Protein AF-A0A316JUM9-F1 (afdb_monomer_lite)

Structure (mmCIF, N/CA/C/O backbone):
data_AF-A0A316JUM9-F1
#
_entry.id   AF-A0A316JUM9-F1
#
loop_
_atom_site.group_PDB
_atom_site.id
_atom_site.type_symbol
_atom_site.label_atom_id
_atom_site.label_alt_id
_atom_site.label_comp_id
_atom_site.label_asym_id
_atom_site.label_entity_id
_atom_site.label_seq_id
_atom_site.pdbx_PDB_ins_code
_atom_site.Cartn_x
_atom_site.Cartn_y
_atom_site.Cartn_z
_atom_site.occupancy
_atom_site.B_iso_or_equiv
_atom_site.auth_seq_id
_atom_site.auth_comp_id
_atom_site.auth_asym_id
_atom_site.auth_atom_id
_atom_site.pdbx_PDB_model_num
ATOM 1 N N . MET A 1 1 ? -4.474 -27.874 5.817 1.00 37.19 1 MET A N 1
ATOM 2 C CA . MET A 1 1 ? -4.603 -26.544 6.450 1.00 37.19 1 MET A CA 1
ATOM 3 C C . MET A 1 1 ? -6.066 -26.352 6.806 1.00 37.19 1 MET A C 1
ATOM 5 O O . MET A 1 1 ? -6.899 -26.648 5.956 1.00 37.19 1 MET A O 1
ATOM 9 N N . SER A 1 2 ? -6.393 -25.981 8.045 1.00 61.47 2 SER A N 1
ATOM 10 C CA . SER A 1 2 ? -7.781 -25.708 8.437 1.00 61.47 2 SER A CA 1
ATOM 11 C C . SER A 1 2 ? -8.273 -24.423 7.770 1.00 61.47 2 SER A C 1
ATOM 13 O O . SER A 1 2 ? -7.495 -23.506 7.506 1.00 61.47 2 SER A O 1
ATOM 15 N N . LYS A 1 3 ? -9.569 -24.380 7.456 1.00 54.72 3 LYS A N 1
ATOM 16 C CA . LYS A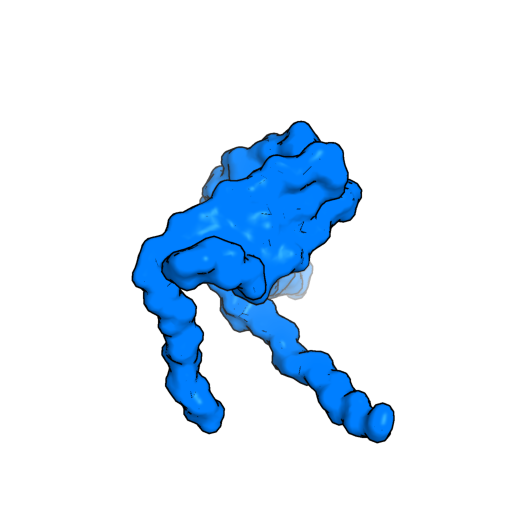 1 3 ? -10.241 -23.177 6.959 1.00 54.72 3 LYS A CA 1
ATOM 17 C C . LYS A 1 3 ? -10.107 -22.076 8.027 1.00 54.72 3 LYS A C 1
ATOM 19 O O . LYS A 1 3 ? -10.311 -22.394 9.196 1.00 54.72 3 LYS A O 1
ATOM 24 N N . PRO A 1 4 ? -9.756 -20.827 7.676 1.00 48.94 4 PRO A N 1
ATOM 25 C CA . PRO A 1 4 ? -9.705 -19.750 8.657 1.00 48.94 4 PRO A CA 1
ATOM 26 C C . PRO A 1 4 ? -11.095 -19.541 9.266 1.00 48.94 4 PRO A C 1
ATOM 28 O O . PRO A 1 4 ? -12.075 -19.330 8.548 1.00 48.94 4 PRO A O 1
ATOM 31 N N . GLU A 1 5 ? -11.171 -19.644 10.590 1.00 65.50 5 GLU A N 1
ATOM 32 C CA . GLU A 1 5 ? -12.371 -19.353 11.366 1.00 65.50 5 GLU A CA 1
ATOM 33 C C . GLU A 1 5 ? -12.330 -17.878 11.765 1.00 65.50 5 GLU A C 1
ATOM 35 O O . GLU A 1 5 ? -11.403 -17.419 12.431 1.00 65.50 5 GLU A O 1
ATOM 40 N N . PHE A 1 6 ? -13.315 -17.114 11.300 1.00 66.81 6 PHE A N 1
ATOM 41 C CA . PHE A 1 6 ? -13.489 -15.726 11.709 1.00 66.81 6 PHE A CA 1
ATOM 42 C C . PHE A 1 6 ? -14.141 -15.701 13.088 1.00 66.81 6 PHE A C 1
ATOM 44 O O . PHE A 1 6 ? -15.133 -16.398 13.307 1.00 66.81 6 PHE A O 1
ATOM 51 N N . THR A 1 7 ? -13.632 -14.875 14.002 1.00 69.50 7 THR A N 1
ATOM 52 C CA . THR A 1 7 ? -14.312 -14.641 15.279 1.00 69.50 7 THR A CA 1
ATOM 53 C C . THR A 1 7 ? -15.686 -14.012 14.992 1.00 69.50 7 THR A C 1
ATOM 55 O O . THR A 1 7 ? -15.760 -13.018 14.276 1.00 69.50 7 THR A O 1
ATOM 58 N N . PRO A 1 8 ? -16.809 -14.548 15.480 1.00 69.81 8 PRO A N 1
ATOM 59 C CA . PRO A 1 8 ? -18.098 -13.884 15.306 1.00 69.81 8 PRO A CA 1
ATOM 60 C C . PRO A 1 8 ? -18.127 -12.555 16.082 1.00 69.81 8 PRO A C 1
ATOM 62 O O . PRO A 1 8 ? -17.553 -12.455 17.169 1.00 69.81 8 PRO A O 1
ATOM 65 N N . GLY A 1 9 ? -18.742 -11.518 15.508 1.00 71.00 9 GLY A N 1
ATOM 66 C CA . GLY A 1 9 ? -19.056 -10.270 16.217 1.00 71.00 9 GLY A CA 1
ATOM 67 C C . GLY A 1 9 ? -20.304 -10.416 17.105 1.00 71.00 9 GLY A C 1
ATOM 68 O O . GLY A 1 9 ? -20.955 -11.456 17.045 1.00 71.00 9 GLY A O 1
ATOM 69 N N . PRO A 1 10 ? -20.689 -9.383 17.879 1.00 81.69 10 PRO A N 1
ATOM 70 C CA . PRO A 1 10 ? -20.146 -8.026 17.880 1.00 81.69 10 PRO A CA 1
ATOM 71 C C . PRO A 1 10 ? -18.812 -7.914 18.623 1.00 81.69 10 PRO A C 1
ATOM 73 O O . PRO A 1 10 ? -18.594 -8.542 19.657 1.00 81.69 10 PRO A O 1
ATOM 76 N N . TRP A 1 11 ? -17.930 -7.061 18.106 1.00 84.88 11 TRP A N 1
ATOM 77 C CA . TRP A 1 11 ? -16.678 -6.715 18.770 1.00 84.88 11 TRP A CA 1
ATOM 78 C C . TRP A 1 11 ? -16.715 -5.285 19.281 1.00 84.88 11 TRP A C 1
ATOM 80 O O . TRP A 1 11 ? -17.365 -4.413 18.705 1.00 84.88 11 TRP A O 1
ATOM 90 N N . SER A 1 12 ? -15.952 -5.032 20.333 1.00 85.50 12 SER A N 1
ATOM 91 C CA . SER A 1 12 ? -15.628 -3.678 20.767 1.00 85.50 12 SER A CA 1
ATOM 92 C C . SER A 1 12 ? -14.134 -3.563 21.015 1.00 85.50 12 SER A C 1
ATOM 94 O O . SER A 1 12 ? -13.439 -4.568 21.168 1.00 85.50 12 SER A O 1
ATOM 96 N N . PHE A 1 13 ? -13.625 -2.336 21.042 1.00 85.50 13 PHE A N 1
ATOM 97 C CA . PHE A 1 13 ? -12.248 -2.086 21.433 1.00 85.50 13 PHE A CA 1
ATOM 98 C C . PHE A 1 13 ? -12.183 -1.032 22.532 1.00 85.50 13 PHE A C 1
ATOM 100 O O . PHE A 1 13 ? -13.060 -0.174 22.652 1.00 85.50 13 PHE A O 1
ATOM 107 N N . ARG A 1 14 ? -11.124 -1.097 23.337 1.00 84.94 14 ARG A N 1
ATOM 108 C CA . ARG A 1 14 ? -10.787 -0.086 24.337 1.00 84.94 14 ARG A CA 1
ATOM 109 C C . ARG A 1 14 ? -9.340 0.323 24.157 1.00 84.94 14 ARG A C 1
ATOM 111 O O . ARG A 1 14 ? -8.443 -0.512 24.220 1.00 84.94 14 ARG A O 1
ATOM 118 N N . GLN A 1 15 ? -9.125 1.619 23.983 1.00 82.69 15 GLN A N 1
ATOM 119 C CA . GLN A 1 15 ? -7.798 2.199 24.087 1.00 82.69 15 GLN A CA 1
ATOM 120 C C . GLN A 1 15 ? -7.509 2.508 25.557 1.00 82.69 15 GLN A C 1
ATOM 122 O O . GLN A 1 15 ? -8.252 3.239 26.214 1.00 82.69 15 GLN A O 1
ATOM 127 N N . ASN A 1 16 ? -6.439 1.929 26.083 1.00 81.94 16 ASN A N 1
ATOM 128 C CA . ASN A 1 16 ? -6.007 2.144 27.453 1.00 81.94 16 ASN A CA 1
ATOM 129 C C . ASN A 1 16 ? -5.042 3.334 27.539 1.00 81.94 16 ASN A C 1
ATOM 131 O O . ASN A 1 16 ? -4.399 3.723 26.565 1.00 81.94 16 ASN A O 1
ATOM 135 N N . ARG A 1 17 ? -4.890 3.901 28.743 1.00 77.81 17 ARG A N 1
ATOM 136 C CA . ARG A 1 17 ? -3.965 5.027 29.003 1.00 77.81 17 ARG A CA 1
ATOM 137 C C . ARG A 1 17 ? -2.501 4.692 28.721 1.00 77.81 17 ARG A C 1
ATOM 139 O O . ARG A 1 17 ? -1.688 5.585 28.538 1.00 77.81 17 ARG A O 1
ATOM 146 N N . ASN A 1 18 ? -2.180 3.407 28.708 1.00 75.81 18 ASN A N 1
ATOM 147 C CA . ASN A 1 18 ? -0.870 2.872 28.381 1.00 75.81 18 ASN A CA 1
ATOM 148 C C . ASN A 1 18 ? -0.717 2.631 26.861 1.00 75.81 18 ASN A C 1
ATOM 150 O O . ASN A 1 18 ? 0.128 1.855 26.448 1.00 75.81 18 ASN A O 1
ATOM 154 N N . CYS A 1 19 ? -1.573 3.222 26.024 1.00 70.25 19 CYS A N 1
ATOM 155 C CA . CYS A 1 19 ? -1.592 3.013 24.577 1.00 70.25 19 CYS A CA 1
ATOM 156 C C . CYS A 1 19 ? -1.795 1.552 24.139 1.00 70.25 19 CYS A C 1
ATOM 158 O O . CYS A 1 19 ? -1.584 1.242 22.975 1.00 70.25 19 CYS A O 1
ATOM 160 N N . SER A 1 20 ? -2.217 0.629 25.006 1.00 80.44 20 SER A N 1
ATOM 161 C CA . SER A 1 20 ? -2.637 -0.687 24.529 1.00 80.44 20 SER A CA 1
ATOM 162 C C . SER A 1 20 ? -4.055 -0.614 23.961 1.00 80.44 20 SER A C 1
ATOM 164 O O . SER A 1 20 ? -4.891 0.163 24.435 1.00 80.44 20 SER A O 1
ATOM 166 N N . LEU A 1 21 ? -4.323 -1.419 22.936 1.00 83.50 21 LEU A N 1
ATOM 167 C CA . LEU A 1 21 ? -5.651 -1.611 22.371 1.00 83.50 21 LEU A CA 1
ATOM 168 C C . LEU A 1 21 ? -6.153 -3.000 22.770 1.00 83.50 21 LEU A C 1
ATOM 170 O O . LEU A 1 21 ? -5.592 -4.012 22.350 1.00 83.50 21 LEU A O 1
ATOM 174 N N . ASP A 1 22 ? -7.194 -3.048 23.591 1.00 86.94 22 ASP A N 1
ATOM 175 C CA . ASP A 1 22 ? -7.878 -4.293 23.927 1.00 86.94 22 ASP A CA 1
ATOM 176 C C . ASP A 1 22 ? -9.048 -4.503 22.969 1.00 86.94 22 ASP A C 1
ATOM 178 O O . ASP A 1 22 ? -9.890 -3.616 22.835 1.00 86.94 22 ASP A O 1
ATOM 182 N N . PHE A 1 23 ? -9.130 -5.678 22.348 1.00 85.38 23 PHE A N 1
ATOM 183 C CA . PHE A 1 23 ? -10.313 -6.117 21.607 1.00 85.38 23 PHE A CA 1
ATOM 184 C C . PHE A 1 23 ? -11.148 -7.054 22.473 1.00 85.38 23 PHE A C 1
ATOM 186 O O . PHE A 1 23 ? -10.614 -7.984 23.083 1.00 85.38 23 PHE A O 1
ATOM 193 N N . PHE A 1 24 ? -12.458 -6.842 22.486 1.00 87.69 24 PHE A N 1
ATOM 194 C CA . PHE A 1 24 ? -13.417 -7.656 23.220 1.00 87.69 24 PHE A CA 1
ATOM 195 C C . PHE A 1 24 ? -14.419 -8.293 22.267 1.00 87.69 24 PHE A C 1
ATOM 197 O O . PHE A 1 24 ? -14.902 -7.637 21.342 1.00 87.69 24 PHE A O 1
ATOM 204 N N . GLY A 1 25 ? -14.733 -9.559 22.520 1.00 85.88 25 GLY A N 1
ATOM 205 C CA . GLY A 1 25 ? -15.827 -10.276 21.880 1.00 85.88 25 GLY A CA 1
ATOM 206 C C . GLY A 1 25 ? -17.155 -10.053 22.596 1.00 85.88 25 GLY A C 1
ATOM 207 O O . GLY A 1 25 ? -17.250 -9.290 23.566 1.00 85.88 25 GLY A O 1
ATOM 208 N N . GLU A 1 26 ? -18.178 -10.761 22.132 1.00 80.81 26 GLU A N 1
ATOM 209 C CA . GLU A 1 26 ? -19.488 -10.786 22.774 1.00 80.81 26 GLU A CA 1
ATOM 210 C C . GLU A 1 26 ? -19.365 -11.212 24.251 1.00 80.81 26 GLU A C 1
ATOM 212 O O . GLU A 1 26 ? -18.592 -12.103 24.602 1.00 80.81 26 GLU A O 1
ATOM 217 N N . GLY A 1 27 ? -20.063 -10.515 25.152 1.00 79.75 27 GLY A N 1
ATOM 218 C CA . GLY A 1 27 ? -19.973 -10.762 26.598 1.00 79.75 27 GLY A CA 1
ATOM 219 C C . GLY A 1 27 ? -18.734 -10.178 27.295 1.00 79.75 27 GLY A C 1
ATOM 220 O O . GLY A 1 27 ? -18.554 -10.397 28.490 1.00 79.75 27 GLY A O 1
ATOM 221 N N . GLY A 1 28 ? -17.890 -9.410 26.593 1.00 80.25 28 GLY A N 1
ATOM 222 C CA . GLY A 1 28 ? -16.752 -8.708 27.202 1.00 80.25 28 GLY A CA 1
ATOM 223 C C . GLY A 1 28 ? -15.508 -9.576 27.412 1.00 80.25 28 GLY A C 1
ATOM 224 O O . GLY A 1 28 ? -14.586 -9.168 28.120 1.00 80.25 28 GLY A O 1
ATOM 225 N N . GLN A 1 29 ? -15.447 -10.757 26.789 1.00 82.81 29 GLN A N 1
ATOM 226 C CA . GLN A 1 29 ? -14.236 -11.575 26.754 1.00 82.81 29 GLN A CA 1
ATOM 227 C C . GLN A 1 29 ? -13.125 -10.828 26.004 1.00 82.81 29 GLN A C 1
ATOM 229 O O . GLN A 1 29 ? -13.315 -10.429 24.857 1.00 82.81 29 GLN A O 1
ATOM 234 N N . ARG A 1 30 ? -11.942 -10.681 26.614 1.00 81.50 30 ARG A N 1
ATOM 235 C CA . ARG A 1 30 ? -10.772 -10.105 25.932 1.00 81.50 30 ARG A CA 1
ATOM 236 C C . ARG A 1 30 ? -10.224 -11.096 24.900 1.00 81.50 30 ARG A C 1
ATOM 238 O O . ARG A 1 30 ? -9.784 -12.181 25.273 1.00 81.50 30 ARG A O 1
ATOM 245 N N . LEU A 1 31 ? -10.228 -10.703 23.629 1.00 81.31 31 LEU A N 1
ATOM 246 C CA . LEU A 1 31 ? -9.750 -11.502 22.498 1.00 81.31 31 LEU A CA 1
ATOM 247 C C . LEU A 1 31 ? -8.256 -11.281 22.238 1.00 81.31 31 LEU A C 1
ATOM 249 O O . LEU A 1 31 ? -7.512 -12.237 22.049 1.00 81.31 31 LEU A O 1
ATOM 253 N N . VAL A 1 32 ? -7.816 -10.019 22.232 1.00 79.44 32 VAL A N 1
ATOM 254 C CA . VAL A 1 32 ? -6.443 -9.624 21.876 1.00 79.44 32 VAL A CA 1
ATOM 255 C C . VAL A 1 32 ? -6.025 -8.404 22.697 1.00 79.44 32 VAL A C 1
ATOM 257 O O . VAL A 1 32 ? -6.827 -7.494 22.904 1.00 79.44 32 VAL A O 1
ATOM 260 N N . LEU A 1 33 ? -4.760 -8.385 23.126 1.00 71.88 33 LEU A N 1
ATOM 261 C CA . LEU A 1 33 ? -4.063 -7.206 23.643 1.00 71.88 33 LEU A CA 1
ATOM 262 C C . LEU A 1 33 ? -3.048 -6.753 22.584 1.00 71.88 33 LEU A C 1
ATOM 264 O O . LEU A 1 33 ? -2.016 -7.396 22.396 1.00 71.88 33 LEU A O 1
ATOM 268 N N . GLY A 1 34 ? -3.340 -5.660 21.885 1.00 69.44 34 GLY A N 1
ATOM 269 C CA . GLY A 1 34 ? -2.408 -5.016 20.966 1.00 69.44 34 GLY A CA 1
ATOM 270 C C . GLY A 1 34 ? -1.570 -3.990 21.716 1.00 69.44 34 GLY A C 1
ATOM 271 O O . GLY A 1 34 ? -2.103 -2.991 22.192 1.00 69.44 34 GLY A O 1
ATOM 272 N N . ASN A 1 35 ? -0.265 -4.216 21.847 1.00 64.31 35 ASN A N 1
ATOM 273 C CA . ASN A 1 35 ? 0.617 -3.251 22.492 1.00 64.31 35 ASN A CA 1
ATOM 274 C C . ASN A 1 35 ? 1.107 -2.237 21.448 1.00 64.31 35 ASN A C 1
ATOM 276 O O . ASN A 1 35 ? 1.917 -2.598 20.600 1.00 64.31 35 ASN A O 1
ATOM 280 N N . THR A 1 36 ? 0.618 -0.989 21.477 1.00 63.03 36 THR A N 1
ATOM 281 C CA . THR A 1 36 ? 1.033 0.042 20.500 1.00 63.03 36 THR A CA 1
ATOM 282 C C . THR A 1 36 ? 2.088 1.003 21.052 1.00 63.03 36 THR A C 1
ATOM 284 O O . THR A 1 36 ? 2.303 2.077 20.481 1.00 63.03 36 THR A O 1
ATOM 287 N N . PHE A 1 37 ? 2.738 0.668 22.175 1.00 54.06 37 PHE A N 1
ATOM 288 C CA . PHE A 1 37 ? 3.858 1.463 22.673 1.00 54.06 37 PHE A CA 1
ATOM 289 C C . PHE A 1 37 ? 4.937 1.551 21.588 1.00 54.06 37 PHE A C 1
ATOM 291 O O . PHE A 1 37 ? 5.360 0.524 21.068 1.00 54.06 37 PHE A O 1
ATOM 298 N N . LEU A 1 38 ? 5.398 2.778 21.318 1.00 52.12 38 LEU A N 1
ATOM 299 C CA . LEU A 1 38 ? 6.473 3.164 20.382 1.00 52.12 38 LEU A CA 1
ATOM 300 C C . LEU A 1 38 ? 6.065 3.557 18.952 1.00 52.12 38 LEU A C 1
ATOM 302 O O . LEU A 1 38 ? 6.933 3.740 18.103 1.00 52.12 38 LEU A O 1
ATOM 306 N N . ILE A 1 39 ? 4.784 3.784 18.673 1.00 55.00 39 ILE A N 1
ATOM 307 C CA . ILE A 1 39 ? 4.374 4.356 17.385 1.00 55.00 39 ILE A CA 1
ATOM 308 C C . ILE A 1 39 ? 4.338 5.883 17.531 1.00 55.00 39 ILE A C 1
ATOM 310 O O . ILE A 1 39 ? 3.445 6.411 18.190 1.00 55.00 39 ILE A O 1
ATOM 314 N N . ASN A 1 40 ? 5.304 6.600 16.944 1.00 60.38 40 ASN A N 1
ATOM 315 C CA . ASN A 1 40 ? 5.190 8.048 16.741 1.00 60.38 40 ASN A CA 1
ATOM 316 C C . ASN A 1 40 ? 3.981 8.289 15.820 1.00 60.38 40 ASN A C 1
ATOM 318 O O . ASN A 1 40 ? 4.078 8.138 14.601 1.00 60.38 40 ASN A O 1
ATOM 322 N N . GLN A 1 41 ? 2.822 8.547 16.431 1.00 57.22 41 GLN A N 1
ATOM 323 C CA . GLN A 1 41 ? 1.530 8.570 15.745 1.00 57.22 41 GLN A CA 1
ATOM 324 C C . GLN A 1 41 ? 1.501 9.632 14.645 1.00 57.22 41 GLN A C 1
ATOM 326 O O . GLN A 1 41 ? 0.966 9.366 13.572 1.00 57.22 41 GLN A O 1
ATOM 331 N N . ASP A 1 42 ? 2.161 10.769 14.866 1.00 58.78 42 ASP A N 1
ATOM 332 C CA . ASP A 1 42 ? 2.198 11.882 13.918 1.00 58.78 42 ASP A CA 1
ATOM 333 C C . ASP A 1 42 ? 3.074 11.561 12.700 1.00 58.78 42 ASP A C 1
ATOM 335 O O . ASP A 1 42 ? 2.648 11.732 11.556 1.00 58.78 42 ASP A O 1
ATOM 339 N N . ALA A 1 43 ? 4.275 11.011 12.922 1.00 59.59 43 ALA A N 1
ATOM 340 C CA . ALA A 1 43 ? 5.156 10.589 11.829 1.00 59.59 43 ALA A CA 1
ATOM 341 C C . ALA A 1 43 ? 4.499 9.503 10.959 1.00 59.59 43 ALA A C 1
ATOM 343 O O . ALA A 1 43 ? 4.601 9.521 9.729 1.00 59.59 43 ALA A O 1
ATOM 344 N N . ASN A 1 44 ? 3.766 8.587 11.593 1.00 65.25 44 ASN A N 1
ATOM 345 C CA . ASN A 1 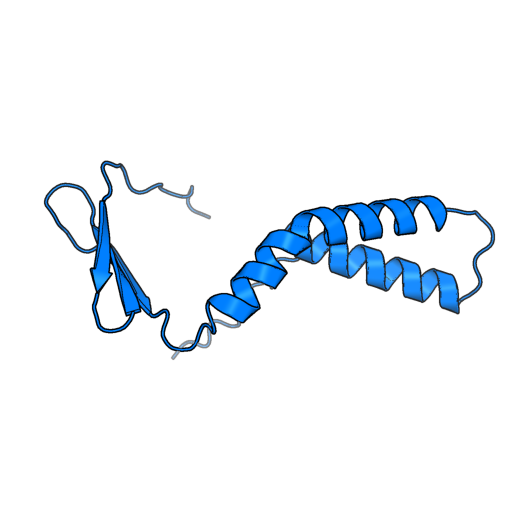44 ? 3.092 7.505 10.890 1.00 65.25 44 ASN A CA 1
ATOM 346 C C . ASN A 1 44 ? 1.799 7.959 10.206 1.00 65.25 44 ASN A C 1
ATOM 348 O O . ASN A 1 44 ? 1.479 7.429 9.146 1.00 65.25 44 ASN A O 1
ATOM 352 N N . ALA A 1 45 ? 1.089 8.958 10.737 1.00 71.69 45 ALA A N 1
ATOM 353 C CA . ALA A 1 45 ? -0.101 9.514 10.096 1.00 71.69 45 ALA A CA 1
ATOM 354 C C . ALA A 1 45 ? 0.226 10.111 8.720 1.00 71.69 45 ALA A C 1
ATOM 356 O O . ALA A 1 45 ? -0.471 9.824 7.745 1.00 71.69 45 ALA A O 1
ATOM 357 N N . HIS A 1 46 ? 1.321 10.871 8.612 1.00 74.44 46 HIS A N 1
ATOM 358 C CA . HIS A 1 46 ? 1.772 11.417 7.330 1.00 74.44 46 HIS A CA 1
ATOM 359 C C . HIS A 1 46 ? 2.159 10.321 6.331 1.00 74.44 46 HIS A C 1
ATOM 361 O O . HIS A 1 46 ? 1.766 10.390 5.166 1.00 74.44 46 HIS A O 1
ATOM 367 N N . LEU A 1 47 ? 2.880 9.287 6.780 1.00 73.44 47 LEU A N 1
ATOM 368 C CA . LEU A 1 47 ? 3.281 8.172 5.921 1.00 73.44 47 LEU A CA 1
ATOM 369 C C . LEU A 1 47 ? 2.074 7.352 5.439 1.00 73.44 47 LEU A C 1
ATOM 371 O O . LEU A 1 47 ? 1.988 7.028 4.258 1.00 73.44 47 LEU A O 1
ATOM 375 N N . ILE A 1 48 ? 1.120 7.063 6.328 1.00 76.69 48 ILE A N 1
ATOM 376 C CA . ILE A 1 48 ? -0.126 6.362 5.990 1.00 76.69 48 ILE A CA 1
ATOM 377 C C . ILE A 1 48 ? -0.948 7.186 4.993 1.00 76.69 48 ILE A C 1
ATOM 379 O O . ILE A 1 48 ? -1.442 6.637 4.011 1.00 76.69 48 ILE A O 1
ATOM 383 N N . ALA A 1 49 ? -1.060 8.501 5.203 1.00 79.62 49 ALA A N 1
ATOM 384 C CA . ALA A 1 49 ? -1.783 9.389 4.296 1.00 79.62 49 ALA A CA 1
ATOM 385 C C . ALA A 1 49 ? -1.121 9.484 2.909 1.00 79.62 49 ALA A C 1
ATOM 387 O O . ALA A 1 49 ? -1.820 9.554 1.897 1.00 79.62 49 ALA A O 1
ATOM 388 N N . ALA A 1 50 ? 0.214 9.455 2.846 1.00 82.75 50 ALA A N 1
ATOM 389 C CA . ALA A 1 50 ? 0.972 9.493 1.597 1.00 82.75 50 ALA A CA 1
ATOM 390 C C . ALA A 1 50 ? 1.059 8.127 0.887 1.00 82.75 50 ALA A C 1
ATOM 392 O O . ALA A 1 50 ? 1.281 8.077 -0.321 1.00 82.75 50 ALA A O 1
ATOM 393 N N . ALA A 1 51 ? 0.873 7.007 1.592 1.00 88.50 51 ALA A N 1
ATOM 394 C CA . ALA A 1 51 ? 1.058 5.670 1.025 1.00 88.50 51 ALA A CA 1
ATOM 395 C C . ALA A 1 51 ? 0.222 5.402 -0.249 1.00 88.50 51 ALA A C 1
ATOM 397 O O . ALA A 1 51 ? 0.787 4.885 -1.216 1.00 88.50 51 ALA A O 1
ATOM 398 N N . PRO A 1 52 ? -1.070 5.791 -0.349 1.00 85.56 52 PRO A N 1
ATOM 399 C CA . PRO A 1 52 ? -1.856 5.563 -1.562 1.00 85.56 52 PRO A CA 1
ATOM 400 C C . PRO A 1 52 ? -1.381 6.358 -2.783 1.00 85.56 52 PRO A C 1
ATOM 402 O O . PRO A 1 52 ? -1.575 5.905 -3.912 1.00 85.56 52 PRO A O 1
ATOM 405 N N . SER A 1 53 ? -0.832 7.564 -2.599 1.00 86.62 53 SER A N 1
ATOM 406 C CA . SER A 1 53 ? -0.283 8.349 -3.712 1.00 86.62 53 SER A CA 1
ATOM 407 C C . SER A 1 53 ? 1.097 7.834 -4.108 1.00 86.62 53 SER A C 1
ATOM 409 O O . SER A 1 53 ? 1.337 7.653 -5.297 1.00 86.62 53 SER A O 1
ATOM 411 N N . LEU A 1 54 ? 1.952 7.493 -3.138 1.00 86.56 54 LEU A N 1
ATOM 412 C CA . LEU A 1 54 ? 3.258 6.873 -3.385 1.00 86.56 54 LEU A CA 1
ATOM 413 C C . LEU A 1 54 ? 3.129 5.550 -4.149 1.00 86.56 54 LEU A C 1
ATOM 415 O O . LEU A 1 54 ? 3.822 5.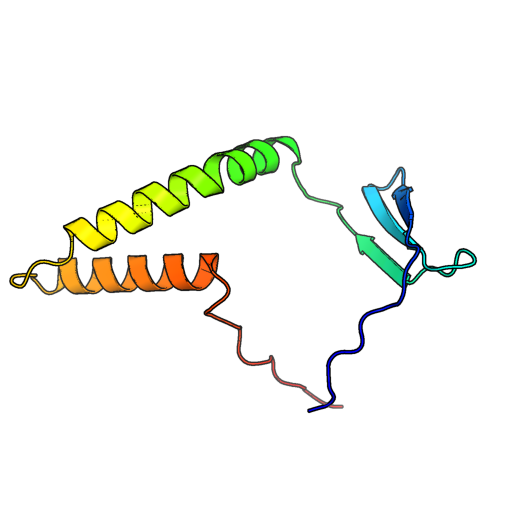350 -5.143 1.00 86.56 54 LEU A O 1
ATOM 419 N N . TYR A 1 55 ? 2.194 4.687 -3.740 1.00 89.69 55 TYR A N 1
ATOM 420 C CA . TYR A 1 55 ? 1.905 3.431 -4.434 1.00 89.69 55 TYR A CA 1
ATOM 421 C C . TYR A 1 55 ? 1.489 3.665 -5.892 1.00 89.69 55 TYR A C 1
ATOM 423 O O . TYR A 1 55 ? 2.011 3.024 -6.801 1.00 89.69 55 TYR A O 1
ATOM 431 N N . ARG A 1 56 ? 0.570 4.613 -6.125 1.00 89.25 56 ARG A N 1
ATOM 432 C CA . ARG A 1 56 ? 0.103 4.959 -7.475 1.00 89.25 56 ARG A CA 1
ATOM 433 C C . ARG A 1 56 ? 1.228 5.510 -8.343 1.00 89.25 56 ARG A C 1
ATOM 435 O O . ARG A 1 56 ? 1.396 5.033 -9.458 1.00 89.25 56 ARG A O 1
ATOM 442 N N . CYS A 1 57 ? 2.014 6.456 -7.832 1.00 92.00 57 CYS A N 1
ATOM 443 C CA . CYS A 1 57 ? 3.154 7.009 -8.563 1.00 92.00 57 CYS A CA 1
ATOM 444 C C . CYS A 1 57 ? 4.145 5.913 -8.962 1.00 92.00 57 CYS A C 1
ATOM 446 O O . CYS A 1 57 ? 4.570 5.868 -10.110 1.00 92.00 57 CYS A O 1
ATO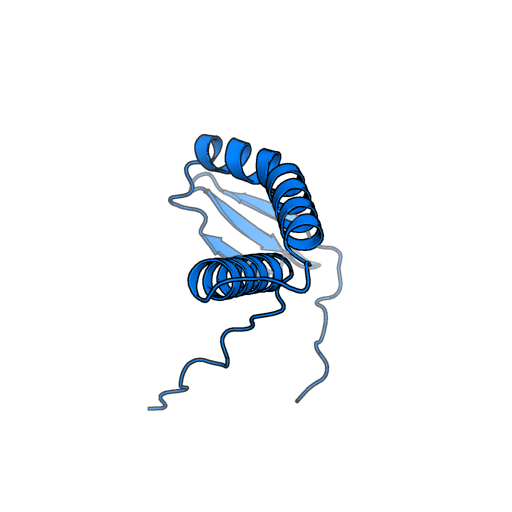M 448 N N . LEU A 1 58 ? 4.472 5.005 -8.040 1.00 91.75 58 LEU A N 1
ATOM 449 C CA . LEU A 1 58 ? 5.417 3.926 -8.305 1.00 91.75 58 LEU A CA 1
ATOM 450 C C . LEU A 1 58 ? 4.889 2.931 -9.353 1.00 91.75 58 LEU A C 1
ATOM 452 O O . LEU A 1 58 ? 5.633 2.519 -10.240 1.00 91.75 58 LEU A O 1
ATOM 456 N N . ALA A 1 59 ? 3.598 2.589 -9.295 1.00 89.69 59 ALA A N 1
ATOM 457 C CA . ALA A 1 59 ? 2.960 1.733 -10.293 1.00 89.69 59 ALA A CA 1
ATOM 458 C C . ALA A 1 59 ? 2.944 2.375 -11.692 1.00 89.69 59 ALA A C 1
ATOM 460 O O . ALA A 1 59 ? 3.165 1.684 -12.682 1.00 89.69 59 ALA A O 1
ATOM 461 N N . GLU A 1 60 ? 2.709 3.686 -11.785 1.00 89.69 60 GLU A N 1
ATOM 462 C CA . GLU A 1 60 ? 2.768 4.405 -13.062 1.00 89.69 60 GLU A CA 1
ATOM 463 C C . GLU A 1 60 ? 4.199 4.493 -13.605 1.00 89.69 60 GLU A C 1
ATOM 465 O O . GLU A 1 60 ? 4.410 4.223 -14.785 1.00 89.69 60 GLU A O 1
ATOM 470 N N . VAL A 1 61 ? 5.195 4.768 -12.754 1.00 89.00 61 VAL A N 1
ATOM 471 C CA . VAL A 1 61 ? 6.614 4.744 -13.153 1.00 89.00 61 VAL A CA 1
ATOM 472 C C . VAL A 1 61 ? 6.989 3.381 -13.730 1.00 89.00 61 VAL A C 1
ATOM 474 O O . VAL A 1 61 ? 7.582 3.321 -14.802 1.00 89.00 61 VAL A O 1
ATOM 477 N N . ARG A 1 62 ? 6.580 2.279 -13.089 1.00 89.81 62 ARG A N 1
ATOM 478 C CA . ARG A 1 62 ? 6.878 0.931 -13.591 1.00 89.81 62 ARG A CA 1
ATOM 479 C C . ARG A 1 62 ? 6.299 0.657 -14.979 1.00 89.81 62 ARG A C 1
ATOM 481 O O . ARG A 1 62 ? 6.967 0.010 -15.779 1.00 89.81 62 ARG A O 1
ATOM 488 N N . LYS A 1 63 ? 5.084 1.144 -15.260 1.00 85.88 63 LYS A N 1
ATOM 489 C CA . LYS A 1 63 ? 4.443 1.023 -16.584 1.00 85.88 63 LYS A CA 1
ATOM 490 C C . LYS A 1 63 ? 5.193 1.805 -17.657 1.00 85.88 63 LYS A C 1
ATOM 492 O O . LYS A 1 63 ? 5.281 1.355 -18.788 1.00 85.88 63 LYS A O 1
ATOM 497 N N . TRP A 1 64 ? 5.698 2.988 -17.314 1.00 81.88 64 TRP A N 1
ATOM 498 C CA . TRP A 1 64 ? 6.515 3.790 -18.229 1.00 81.88 64 TRP A CA 1
ATOM 499 C C . TRP A 1 64 ? 7.860 3.131 -18.500 1.00 81.88 64 TRP A C 1
ATOM 501 O O . TRP A 1 64 ? 8.376 3.202 -19.609 1.00 81.88 64 TRP A O 1
ATOM 511 N N . MET A 1 65 ? 8.399 2.460 -17.486 1.00 83.25 65 MET A N 1
ATOM 512 C CA . MET A 1 65 ? 9.598 1.645 -17.579 1.00 83.25 65 MET A CA 1
ATOM 513 C C . MET A 1 65 ? 9.304 0.237 -18.121 1.00 83.25 65 MET A C 1
ATOM 515 O O . MET A 1 65 ? 9.950 -0.717 -17.711 1.00 83.25 65 MET A O 1
ATOM 519 N N . ASP A 1 66 ? 8.321 0.080 -19.005 1.00 72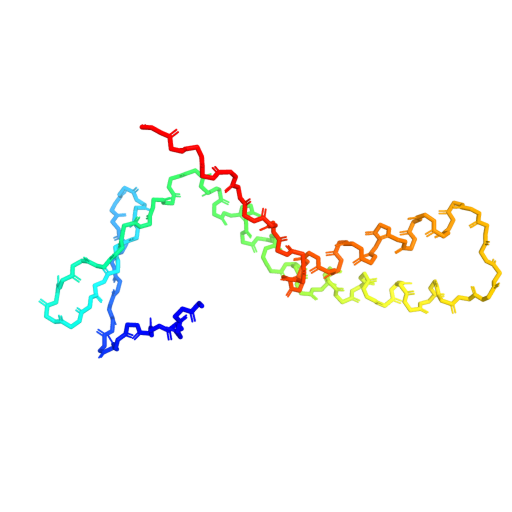.38 66 ASP A N 1
ATOM 520 C CA . ASP A 1 66 ? 8.027 -1.176 -19.701 1.00 72.38 66 ASP A CA 1
ATOM 521 C C . ASP A 1 66 ? 8.291 -0.978 -21.200 1.00 72.38 66 ASP A C 1
ATOM 523 O O . ASP A 1 66 ? 7.381 -0.879 -22.019 1.00 72.38 66 ASP A O 1
ATOM 527 N N . THR A 1 67 ? 9.568 -0.796 -21.546 1.00 71.56 67 THR A N 1
ATOM 528 C CA . THR A 1 67 ? 10.045 -0.616 -22.922 1.00 71.56 67 THR A CA 1
ATOM 529 C C . THR A 1 67 ? 11.060 -1.698 -23.274 1.00 71.56 67 THR A C 1
ATOM 531 O O . THR A 1 67 ? 11.872 -2.071 -22.431 1.00 71.56 67 THR A O 1
ATOM 534 N N . ASP A 1 68 ? 11.061 -2.162 -24.524 1.00 66.81 68 ASP A N 1
ATOM 535 C CA . ASP A 1 68 ? 11.821 -3.343 -24.970 1.00 66.81 68 ASP A CA 1
ATOM 536 C C . ASP A 1 68 ? 13.363 -3.180 -24.979 1.00 66.81 68 ASP A C 1
ATOM 538 O O . ASP A 1 68 ? 14.083 -4.130 -25.284 1.00 66.81 68 ASP A O 1
ATOM 542 N N . GLU A 1 69 ? 13.898 -2.008 -24.620 1.00 70.81 69 GLU A N 1
ATOM 543 C CA . GLU A 1 69 ? 15.330 -1.675 -24.700 1.00 70.81 69 GLU A CA 1
ATOM 544 C C . GLU A 1 69 ? 15.914 -1.184 -23.363 1.00 70.81 69 GLU A C 1
ATOM 546 O O . GLU A 1 69 ? 16.394 -0.056 -23.247 1.00 70.81 69 GLU A O 1
ATOM 551 N N . PHE A 1 70 ? 15.903 -2.029 -22.330 1.00 78.62 70 PHE A N 1
ATOM 552 C CA . PHE A 1 70 ? 16.586 -1.711 -21.071 1.00 78.62 70 PHE A CA 1
ATOM 553 C C . PHE A 1 70 ? 18.006 -2.252 -20.996 1.00 78.62 70 PHE A C 1
ATOM 555 O O . PHE A 1 70 ? 18.290 -3.395 -21.361 1.00 78.62 70 PHE A O 1
ATOM 562 N N . GLY A 1 71 ? 18.897 -1.428 -20.445 1.00 81.56 71 GLY A N 1
ATOM 563 C CA . GLY A 1 71 ? 20.191 -1.878 -19.973 1.00 81.56 71 GLY A CA 1
ATOM 564 C C . GLY A 1 71 ? 20.068 -2.702 -18.682 1.00 81.56 71 GLY A C 1
ATOM 565 O O . GLY A 1 71 ? 19.001 -2.796 -18.066 1.00 81.56 71 GLY A O 1
ATOM 566 N N . PRO A 1 72 ? 21.176 -3.317 -18.230 1.00 84.69 72 PRO A N 1
ATOM 567 C CA . PRO A 1 72 ? 21.183 -4.139 -17.020 1.00 84.69 72 PRO A CA 1
ATOM 568 C C . PRO A 1 72 ? 20.763 -3.384 -15.752 1.00 84.69 72 PRO A C 1
ATOM 570 O O . PRO A 1 72 ? 20.214 -3.988 -14.832 1.00 84.69 72 PRO A O 1
ATOM 573 N N . TRP A 1 73 ? 21.028 -2.075 -15.692 1.00 87.75 73 TRP A N 1
ATOM 574 C CA . TRP A 1 73 ? 20.683 -1.252 -14.537 1.00 87.75 73 TRP A CA 1
ATOM 575 C C . TRP A 1 73 ? 19.176 -0.990 -14.464 1.00 87.75 73 TRP A C 1
ATOM 577 O O . TRP A 1 73 ? 18.573 -1.187 -13.413 1.00 87.75 73 TRP A O 1
ATOM 587 N N . GLU A 1 74 ? 18.550 -0.620 -15.581 1.00 87.62 74 GLU A N 1
ATOM 588 C CA . GLU A 1 74 ? 17.114 -0.358 -15.655 1.00 87.62 74 GLU A CA 1
ATOM 589 C C . GLU A 1 74 ? 16.308 -1.628 -15.371 1.00 87.62 74 GLU A C 1
ATOM 591 O O . GLU A 1 74 ? 15.332 -1.581 -14.625 1.00 87.62 74 GLU A O 1
ATOM 596 N N . ALA A 1 75 ? 16.758 -2.781 -15.878 1.00 86.25 75 ALA A N 1
ATOM 597 C CA . ALA A 1 75 ? 16.142 -4.070 -15.575 1.00 86.25 75 ALA A CA 1
ATOM 598 C C . ALA A 1 75 ? 16.191 -4.402 -14.071 1.00 86.25 75 ALA A C 1
ATOM 600 O O . ALA A 1 75 ? 15.191 -4.843 -13.499 1.00 86.25 75 ALA A O 1
ATOM 601 N N . ALA A 1 76 ? 17.332 -4.157 -13.414 1.00 87.31 76 ALA A N 1
ATOM 602 C CA . ALA A 1 76 ? 17.472 -4.350 -11.972 1.00 87.31 76 ALA A CA 1
ATOM 603 C C . ALA A 1 76 ? 16.568 -3.390 -11.183 1.00 87.31 76 ALA A C 1
ATOM 605 O O . ALA A 1 76 ? 15.888 -3.807 -10.247 1.00 87.31 76 ALA A O 1
ATOM 606 N N . PHE A 1 77 ? 16.497 -2.127 -11.601 1.00 89.00 77 PHE A N 1
ATOM 607 C CA . PHE A 1 77 ? 15.641 -1.135 -10.963 1.00 89.00 77 PHE A CA 1
ATOM 608 C C . PHE A 1 77 ? 14.146 -1.462 -11.129 1.00 89.00 77 PHE A C 1
ATOM 610 O O . PHE A 1 77 ? 13.388 -1.377 -10.165 1.00 89.00 77 PHE A O 1
ATOM 617 N N . CYS A 1 78 ? 13.714 -1.935 -12.303 1.00 90.31 78 CYS A N 1
ATOM 618 C CA . CYS A 1 78 ? 12.353 -2.442 -12.511 1.00 90.31 78 CYS A CA 1
ATOM 619 C C . CYS A 1 78 ? 12.028 -3.620 -11.584 1.00 90.31 78 CYS A C 1
ATOM 621 O O . CYS A 1 78 ? 10.949 -3.645 -10.991 1.00 90.31 78 CYS A O 1
ATOM 623 N N . ALA A 1 79 ? 12.967 -4.555 -11.401 1.00 89.75 79 ALA A N 1
ATOM 624 C CA . ALA A 1 79 ? 12.792 -5.677 -10.482 1.00 89.75 79 ALA A CA 1
ATOM 625 C C . ALA A 1 79 ? 12.650 -5.218 -9.017 1.00 89.75 79 ALA A C 1
ATOM 627 O O . ALA A 1 79 ? 11.828 -5.763 -8.276 1.00 89.75 79 ALA A O 1
ATOM 628 N N . GLU A 1 80 ? 13.399 -4.193 -8.596 1.00 91.19 80 GLU A N 1
ATOM 629 C CA . GLU A 1 80 ? 13.235 -3.583 -7.270 1.00 91.19 80 GLU A CA 1
ATOM 630 C C . GLU A 1 80 ? 11.854 -2.936 -7.105 1.00 91.19 80 GLU A C 1
ATOM 632 O O . GLU A 1 80 ? 11.193 -3.140 -6.082 1.00 91.19 80 GLU A O 1
ATOM 637 N N . ILE A 1 81 ? 11.381 -2.204 -8.119 1.00 92.00 81 ILE A N 1
ATOM 638 C CA . ILE A 1 81 ? 10.039 -1.609 -8.114 1.00 92.00 81 ILE A CA 1
ATOM 639 C C . ILE A 1 81 ? 8.963 -2.697 -7.997 1.00 92.00 81 ILE A C 1
ATOM 641 O O . ILE A 1 81 ? 8.057 -2.580 -7.165 1.00 92.00 81 ILE A O 1
ATOM 645 N N . ASP A 1 82 ? 9.078 -3.771 -8.780 1.00 91.69 82 ASP A N 1
ATOM 646 C CA . ASP A 1 82 ? 8.141 -4.895 -8.760 1.00 91.69 82 ASP A CA 1
ATOM 647 C C . ASP A 1 82 ? 8.103 -5.563 -7.376 1.00 91.69 82 ASP A C 1
ATOM 649 O O . ASP A 1 82 ? 7.020 -5.823 -6.840 1.00 91.69 82 ASP A O 1
ATOM 653 N N . ALA A 1 83 ? 9.263 -5.749 -6.738 1.00 90.06 83 ALA A N 1
ATOM 654 C CA . ALA A 1 83 ? 9.359 -6.294 -5.386 1.00 90.06 83 ALA A CA 1
ATOM 655 C C . ALA A 1 83 ? 8.692 -5.390 -4.331 1.00 90.06 83 ALA A C 1
ATOM 657 O O . ALA A 1 83 ? 7.966 -5.877 -3.457 1.00 90.06 83 ALA A O 1
ATOM 658 N N . VAL A 1 84 ? 8.891 -4.070 -4.410 1.00 89.56 84 VAL A N 1
ATOM 659 C CA . VAL A 1 84 ? 8.258 -3.105 -3.492 1.00 89.56 84 VAL A CA 1
ATOM 660 C C . VAL A 1 84 ? 6.739 -3.083 -3.675 1.00 89.56 84 VAL A C 1
ATOM 662 O O . VAL A 1 84 ? 5.998 -3.086 -2.687 1.00 89.56 84 VAL A O 1
ATOM 665 N N . LEU A 1 85 ? 6.258 -3.108 -4.919 1.00 89.62 85 LEU A N 1
ATOM 666 C CA . LEU A 1 85 ? 4.830 -3.154 -5.229 1.00 89.62 85 LEU A CA 1
ATOM 667 C C . LEU A 1 85 ? 4.182 -4.459 -4.748 1.00 89.62 85 LEU A C 1
ATOM 669 O O . LEU A 1 85 ? 3.097 -4.414 -4.163 1.00 89.62 85 LEU A O 1
ATOM 673 N N . ALA A 1 86 ? 4.855 -5.598 -4.936 1.00 87.94 86 ALA A N 1
ATOM 674 C CA . ALA A 1 86 ? 4.402 -6.896 -4.442 1.00 87.94 86 ALA A CA 1
ATOM 675 C C . ALA A 1 86 ? 4.307 -6.910 -2.910 1.00 87.94 86 ALA A C 1
ATOM 677 O O . ALA A 1 86 ? 3.300 -7.339 -2.342 1.00 87.94 86 ALA A O 1
ATOM 678 N N . LYS A 1 87 ? 5.306 -6.344 -2.223 1.00 83.06 87 LYS A N 1
ATOM 679 C CA . LYS A 1 87 ? 5.276 -6.177 -0.766 1.00 83.06 87 LYS A CA 1
ATOM 680 C C . LYS A 1 87 ? 4.110 -5.302 -0.308 1.00 83.06 87 LYS A C 1
ATOM 682 O O . LYS A 1 87 ? 3.415 -5.670 0.635 1.00 83.06 87 LYS A O 1
ATOM 687 N N . ALA A 1 88 ? 3.861 -4.179 -0.980 1.00 84.19 88 ALA A N 1
ATOM 688 C CA . ALA A 1 88 ? 2.755 -3.279 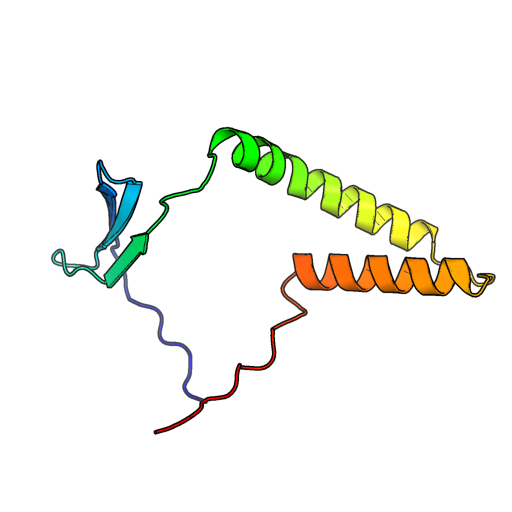-0.651 1.00 84.19 88 ALA A CA 1
ATOM 689 C C . ALA A 1 88 ? 1.368 -3.916 -0.871 1.00 84.19 88 ALA A C 1
ATOM 691 O O . ALA A 1 88 ? 0.432 -3.594 -0.143 1.00 84.19 88 ALA A O 1
ATOM 692 N N . ARG A 1 89 ? 1.236 -4.842 -1.834 1.00 86.44 89 ARG A N 1
ATOM 693 C CA . ARG A 1 89 ? 0.015 -5.638 -2.062 1.00 86.44 89 ARG A CA 1
ATOM 694 C C . ARG A 1 89 ? -0.131 -6.841 -1.122 1.00 86.44 89 ARG A C 1
ATOM 696 O O . ARG A 1 89 ? -1.188 -7.463 -1.106 1.00 86.44 89 ARG A O 1
ATOM 703 N N . GLY A 1 90 ? 0.900 -7.170 -0.341 1.00 82.88 90 GLY A N 1
ATOM 704 C CA . GLY A 1 90 ? 0.921 -8.366 0.506 1.00 82.88 90 GLY A CA 1
ATOM 705 C C . GLY A 1 90 ? 1.174 -9.670 -0.262 1.00 82.88 90 GLY A C 1
ATOM 706 O O . GLY A 1 90 ? 0.887 -10.745 0.253 1.00 82.88 90 GLY A O 1
ATOM 707 N N . GLU A 1 91 ? 1.714 -9.590 -1.480 1.00 85.94 91 GLU A N 1
ATOM 708 C CA . GLU A 1 91 ? 2.021 -10.747 -2.338 1.00 85.94 91 GLU A CA 1
ATOM 709 C C . GLU A 1 91 ? 3.307 -11.461 -1.899 1.00 85.94 91 GLU A C 1
ATOM 711 O O . GLU A 1 91 ? 3.481 -12.654 -2.140 1.00 85.94 91 GLU A O 1
ATOM 716 N N . THR A 1 92 ? 4.196 -10.758 -1.193 1.00 70.75 92 THR A N 1
ATOM 717 C CA . THR A 1 92 ? 5.367 -11.356 -0.546 1.00 70.75 92 THR A CA 1
ATOM 718 C C . THR A 1 92 ? 5.016 -11.724 0.892 1.00 70.75 92 THR A C 1
ATOM 720 O O . THR A 1 92 ? 5.232 -10.948 1.826 1.00 70.75 92 THR A O 1
ATOM 723 N N . HIS A 1 93 ? 4.450 -12.910 1.087 1.00 47.00 93 HIS A N 1
ATOM 724 C CA . HIS A 1 93 ? 4.371 -13.493 2.422 1.00 47.00 93 HIS A CA 1
ATOM 725 C C . HIS A 1 93 ? 5.798 -13.875 2.855 1.00 47.00 93 HIS A C 1
ATOM 727 O O . HIS A 1 93 ? 6.497 -14.513 2.064 1.00 47.00 93 HIS A O 1
ATOM 733 N N . PRO A 1 94 ? 6.267 -13.561 4.077 1.00 47.91 94 PRO A N 1
ATOM 734 C CA . PRO A 1 94 ? 7.388 -14.309 4.619 1.00 47.91 94 PRO A CA 1
ATOM 735 C C . PRO A 1 94 ? 6.906 -15.759 4.712 1.00 47.91 94 PRO A C 1
ATOM 737 O O . PRO A 1 94 ? 5.942 -16.063 5.426 1.00 47.91 94 PRO A O 1
ATOM 740 N N . SER A 1 95 ? 7.504 -16.644 3.915 1.00 46.59 95 SER A N 1
ATOM 741 C CA . SER A 1 95 ? 7.400 -18.079 4.146 1.00 46.59 95 SER A CA 1
ATOM 742 C C . SER A 1 95 ? 7.786 -18.324 5.601 1.00 46.59 95 SER A C 1
ATOM 744 O O . SER A 1 95 ? 8.794 -17.789 6.061 1.00 46.59 95 SER A O 1
ATOM 746 N N . GLY A 1 96 ? 6.918 -19.039 6.315 1.00 40.09 96 GLY A N 1
ATOM 747 C CA . GLY A 1 96 ? 6.929 -19.180 7.764 1.00 40.09 96 GLY A CA 1
ATOM 748 C C . GLY A 1 96 ? 8.318 -19.351 8.369 1.00 40.09 96 GLY A C 1
ATOM 749 O O . GLY A 1 96 ? 9.107 -20.173 7.914 1.00 40.09 96 GLY A O 1
ATOM 750 N N . GLY A 1 97 ? 8.565 -18.570 9.420 1.00 35.91 97 GLY A N 1
ATOM 751 C CA . GLY A 1 97 ? 9.697 -18.777 10.304 1.00 35.91 97 GLY A CA 1
ATOM 752 C C . GLY A 1 97 ? 9.696 -20.199 10.849 1.00 35.91 97 GLY A C 1
ATOM 753 O O . GLY A 1 97 ? 8.643 -20.765 11.169 1.00 35.91 97 GLY A O 1
ATOM 754 N N . ASP A 1 98 ? 10.903 -20.742 10.930 1.00 41.50 98 ASP A N 1
ATOM 755 C CA . ASP A 1 98 ? 11.244 -21.978 11.600 1.00 41.50 98 ASP A CA 1
ATOM 756 C C . ASP A 1 98 ? 10.470 -22.117 12.913 1.00 41.50 98 ASP A C 1
ATOM 758 O O . ASP A 1 98 ? 10.651 -21.364 13.874 1.00 41.50 98 ASP A O 1
ATOM 762 N N . ARG A 1 99 ? 9.599 -23.128 12.964 1.00 44.59 99 ARG A N 1
ATOM 763 C CA . ARG A 1 99 ? 9.213 -23.733 14.234 1.00 44.59 99 ARG A CA 1
ATOM 764 C C . ARG A 1 99 ? 10.438 -24.482 14.743 1.00 44.59 99 ARG A C 1
ATOM 766 O O . ARG A 1 99 ? 10.578 -25.673 14.484 1.00 44.59 99 ARG A O 1
ATOM 773 N N . HIS A 1 100 ? 11.306 -23.792 15.472 1.00 38.12 100 HIS A N 1
ATOM 774 C CA . HIS A 1 100 ? 12.152 -24.480 16.433 1.00 38.12 100 HIS A CA 1
ATOM 775 C C . HIS A 1 100 ? 11.249 -24.965 17.567 1.00 38.12 100 HIS A C 1
ATOM 777 O O . HIS A 1 100 ? 10.781 -24.184 18.393 1.00 38.12 100 HIS A O 1
ATOM 783 N N . GLY A 1 101 ? 10.939 -26.261 17.524 1.00 43.34 101 GLY A N 1
ATOM 784 C CA . GLY A 1 101 ? 10.617 -27.000 18.731 1.00 43.34 101 GLY A CA 1
ATOM 785 C C . GLY A 1 101 ? 11.872 -27.095 19.590 1.00 43.34 101 GLY A C 1
ATOM 786 O O . GLY A 1 101 ? 12.959 -27.307 19.055 1.00 43.34 101 GLY A O 1
ATOM 787 N N . GLU A 1 102 ? 11.718 -26.836 20.880 1.00 36.66 102 GLU A N 1
ATOM 788 C CA . GLU A 1 102 ? 11.805 -27.810 21.977 1.00 36.66 102 GLU A CA 1
ATOM 789 C C . GLU A 1 102 ? 11.212 -27.175 23.242 1.00 36.66 102 GLU A C 1
ATOM 791 O O . GLU A 1 102 ? 11.402 -25.952 23.444 1.00 36.66 102 GLU A O 1
#

Organism: NCBI:txid2201899

Sequence (102 aa):
MSKPEFTPGPWSFRQNRNCSLDFFGEGGQRLVLGNTFLINQDANAHLIAAAPSLYRCLAEVRKWMDTDEFGPWEAAFCAEIDAVLAKARGETHPSGGDRHGE

InterPro domains:
  IPR059809 Salmonella phage P22 protein Y8K6 [PF27050] (4-92)

Radius of gyration: 20.66 Å; chains: 1; bounding box: 41×40×54 Å

Secondary structure (DSSP, 8-state):
-PPPPPPPS--EEEE-TTSEEEEE-GGG-EEEEEE-TT--HHHHHHHHHHHHHHHHHHHHHHHHT--S---HHHHHHHHHHHHHHHHHHT------------

pLDDT: mean 74.82, std 15.5, range [35.91, 92.0]

Foldseek 3Di:
DDDDDDQDDDKDWDQDPQRWIWIAGPPGHTDDIRRPPPDPVVVVVVVVVCVVVVLVVLVVVLVVLPDPDDDPVSVVVSVVSVVVNCVVVVVDDPPDDDPDDD